Protein AF-A0A7R6V8M6-F1 (afdb_monomer_lite)

Structure (mmCIF, N/CA/C/O backbone):
data_AF-A0A7R6V8M6-F1
#
_entry.id   AF-A0A7R6V8M6-F1
#
loop_
_atom_site.group_PDB
_atom_site.id
_atom_site.type_symbol
_atom_site.label_atom_id
_atom_site.label_alt_id
_atom_site.label_comp_id
_atom_site.label_asym_id
_atom_site.label_entity_id
_atom_site.label_seq_id
_atom_site.pdbx_PDB_ins_code
_atom_site.Cartn_x
_atom_site.Cartn_y
_atom_site.Cartn_z
_atom_site.occupancy
_atom_site.B_iso_or_equiv
_atom_site.auth_seq_id
_atom_site.auth_comp_id
_atom_site.auth_asym_id
_atom_site.auth_atom_id
_atom_site.pdbx_PDB_model_num
ATOM 1 N N . MET A 1 1 ? -0.185 29.819 2.069 1.00 60.97 1 MET A N 1
ATOM 2 C CA . MET A 1 1 ? -0.397 28.628 2.936 1.00 60.97 1 MET A CA 1
ATOM 3 C C . MET A 1 1 ? -1.788 27.982 2.830 1.00 60.97 1 MET A C 1
ATOM 5 O O . MET A 1 1 ? -1.883 26.794 3.116 1.00 60.97 1 MET A O 1
ATOM 9 N N . LYS A 1 2 ? -2.864 28.700 2.453 1.00 69.19 2 LYS A N 1
ATOM 10 C CA . LYS A 1 2 ? -4.215 28.111 2.301 1.00 69.19 2 LYS A CA 1
ATOM 11 C C . LYS A 1 2 ? -4.325 27.172 1.084 1.00 69.19 2 LYS A C 1
ATOM 13 O O . LYS A 1 2 ? -4.791 26.049 1.247 1.00 69.19 2 LYS A O 1
ATOM 18 N N . GLU A 1 3 ? -3.760 27.571 -0.056 1.00 71.94 3 GLU A N 1
ATOM 19 C CA . GLU A 1 3 ? -3.736 26.777 -1.300 1.00 71.94 3 GLU A CA 1
ATOM 20 C C . GLU A 1 3 ? -3.056 25.407 -1.142 1.00 71.94 3 GLU A C 1
ATOM 22 O O . GLU A 1 3 ? -3.605 24.376 -1.520 1.00 71.94 3 GLU A O 1
ATOM 27 N N . LEU A 1 4 ? -1.897 25.362 -0.474 1.00 78.69 4 LEU A N 1
ATOM 28 C CA . LEU A 1 4 ? -1.154 24.118 -0.249 1.00 78.69 4 LEU A CA 1
ATOM 29 C C . LEU A 1 4 ? -1.963 23.107 0.587 1.00 78.69 4 LEU A C 1
ATOM 31 O O . LEU A 1 4 ? -1.987 21.914 0.290 1.00 78.69 4 LEU A O 1
ATOM 35 N N . LYS A 1 5 ? -2.692 23.586 1.607 1.00 77.25 5 LYS A N 1
ATOM 36 C CA . LYS A 1 5 ? -3.584 22.744 2.423 1.00 77.25 5 LYS A CA 1
ATOM 37 C C . LYS A 1 5 ? -4.760 22.197 1.615 1.00 77.25 5 LYS A C 1
ATOM 39 O O . LYS A 1 5 ? -5.224 21.099 1.911 1.00 77.25 5 LYS A O 1
ATOM 44 N N . ALA A 1 6 ? -5.271 22.951 0.643 1.00 80.69 6 ALA A N 1
ATOM 45 C CA . ALA A 1 6 ? -6.332 22.481 -0.241 1.00 80.69 6 ALA A CA 1
ATOM 46 C C . ALA A 1 6 ? -5.808 21.402 -1.198 1.00 80.69 6 ALA A C 1
ATOM 48 O O . ALA A 1 6 ? -6.449 20.362 -1.338 1.00 80.69 6 ALA A O 1
ATOM 49 N N . PHE A 1 7 ? -4.619 21.598 -1.771 1.00 83.44 7 PHE A N 1
ATOM 50 C CA . PHE A 1 7 ? -3.981 20.626 -2.658 1.00 83.44 7 PHE A CA 1
ATOM 51 C C . PHE A 1 7 ? -3.716 19.284 -1.964 1.00 83.44 7 PHE A C 1
ATOM 53 O O . PHE A 1 7 ? -4.168 18.246 -2.443 1.00 83.44 7 PHE A O 1
ATOM 60 N N . PHE A 1 8 ? -3.086 19.293 -0.782 1.00 80.81 8 PHE A N 1
ATOM 61 C CA . PHE A 1 8 ? -2.861 18.060 -0.018 1.00 80.81 8 PHE A CA 1
ATOM 62 C C . PHE A 1 8 ? -4.165 17.356 0.354 1.00 80.81 8 PHE A C 1
ATOM 64 O O . PHE A 1 8 ? -4.216 16.133 0.341 1.00 80.81 8 PHE A O 1
ATOM 71 N N . ARG A 1 9 ? -5.236 18.101 0.644 1.00 81.56 9 ARG A N 1
ATOM 72 C CA . ARG A 1 9 ? -6.544 17.515 0.964 1.00 81.56 9 ARG A CA 1
ATOM 73 C C . ARG A 1 9 ? -7.157 16.790 -0.234 1.00 81.56 9 ARG A C 1
ATOM 75 O O . ARG A 1 9 ? -7.682 15.694 -0.065 1.00 81.56 9 ARG A O 1
ATOM 82 N N . HIS A 1 10 ? -7.044 17.368 -1.428 1.00 84.62 10 HIS A N 1
ATOM 83 C CA . HIS A 1 10 ? -7.484 16.720 -2.663 1.00 84.62 10 HIS A CA 1
ATOM 84 C C . HIS A 1 10 ? -6.619 15.508 -3.004 1.00 84.62 10 HIS A C 1
ATOM 86 O O . HIS A 1 10 ? -7.162 14.461 -3.337 1.00 84.62 10 HIS A O 1
ATOM 92 N N . LEU A 1 11 ? -5.295 15.612 -2.849 1.00 84.81 11 LEU A N 1
ATOM 93 C CA . LEU A 1 11 ? -4.376 14.500 -3.092 1.00 84.81 11 LEU A CA 1
ATOM 94 C C . LEU A 1 11 ? -4.628 13.337 -2.124 1.00 84.81 11 LEU A C 1
ATOM 96 O O . LEU A 1 11 ? -4.644 12.185 -2.542 1.00 84.81 11 LEU A O 1
ATOM 100 N N . TYR A 1 12 ? -4.894 13.632 -0.850 1.00 81.62 12 TYR A N 1
ATOM 101 C CA . TYR A 1 12 ? -5.303 12.625 0.127 1.00 81.62 12 TYR A CA 1
ATOM 102 C C . TYR A 1 12 ? -6.646 11.988 -0.241 1.00 81.62 12 TYR A C 1
ATOM 104 O O . TYR A 1 12 ? -6.759 10.768 -0.208 1.00 81.62 12 TYR A O 1
ATOM 112 N N . GLY A 1 13 ? -7.652 12.783 -0.620 1.00 82.00 13 GLY A N 1
ATOM 113 C CA . GLY A 1 13 ? -8.961 12.263 -1.030 1.00 82.00 13 GLY A CA 1
ATOM 114 C C . GLY A 1 13 ? -8.882 11.363 -2.268 1.00 82.00 13 GLY A C 1
ATOM 115 O O . GLY A 1 13 ? -9.402 10.248 -2.261 1.00 82.00 13 GLY A O 1
ATOM 116 N N . ALA A 1 14 ? -8.168 11.815 -3.301 1.00 83.38 14 ALA A N 1
ATOM 117 C CA . ALA A 1 14 ? -7.921 11.047 -4.517 1.00 83.38 14 ALA A CA 1
ATOM 118 C C . ALA A 1 14 ? -7.081 9.794 -4.236 1.00 83.38 14 ALA A C 1
ATOM 120 O O . ALA A 1 14 ? -7.398 8.722 -4.740 1.00 83.38 14 ALA A O 1
ATOM 121 N N . GLY A 1 15 ? -6.061 9.906 -3.380 1.00 83.06 15 GLY A N 1
ATOM 122 C CA . GLY A 1 15 ? -5.247 8.780 -2.935 1.00 83.06 15 GLY A CA 1
ATOM 123 C C . GLY A 1 15 ? -6.084 7.712 -2.235 1.00 83.06 15 GLY A C 1
ATOM 124 O O . GLY A 1 15 ? -5.968 6.538 -2.563 1.00 83.06 15 GLY A O 1
ATOM 125 N N . ILE A 1 16 ? -6.991 8.095 -1.334 1.00 83.88 16 ILE A N 1
ATOM 126 C CA . ILE A 1 16 ? -7.881 7.142 -0.654 1.00 83.88 16 ILE A CA 1
ATOM 127 C C . ILE A 1 16 ? -8.747 6.381 -1.664 1.00 83.88 16 ILE A C 1
ATOM 129 O O . ILE A 1 16 ? -8.832 5.159 -1.576 1.00 83.88 16 ILE A O 1
ATOM 133 N N . LEU A 1 17 ? -9.350 7.073 -2.636 1.00 83.44 17 LEU A N 1
ATOM 134 C CA . LEU A 1 17 ? -10.142 6.441 -3.700 1.00 83.44 17 LEU A CA 1
ATOM 135 C C . LEU A 1 17 ? -9.289 5.515 -4.572 1.00 83.44 17 LEU A C 1
ATOM 137 O O . LEU A 1 17 ? -9.684 4.381 -4.837 1.00 83.44 17 LEU A O 1
ATOM 141 N N . PHE A 1 18 ? -8.103 5.976 -4.966 1.00 85.38 18 PHE A N 1
ATOM 142 C CA . PHE A 1 18 ? -7.136 5.193 -5.726 1.00 85.38 18 PHE A CA 1
ATOM 143 C C . PHE A 1 18 ? -6.804 3.892 -4.990 1.00 85.38 18 PHE A C 1
ATOM 145 O O . PHE A 1 18 ? -6.996 2.808 -5.533 1.00 85.38 18 PHE A O 1
ATOM 152 N N . PHE A 1 19 ? -6.396 3.976 -3.723 1.00 85.50 19 PHE A N 1
ATOM 153 C CA . PHE A 1 19 ? -6.046 2.801 -2.931 1.00 85.50 19 PHE A CA 1
ATOM 154 C C . PHE A 1 19 ? -7.252 1.928 -2.588 1.00 85.50 19 PHE A C 1
ATOM 156 O O . PHE A 1 19 ? -7.091 0.719 -2.454 1.00 85.50 19 PHE A O 1
ATOM 163 N N . TYR A 1 20 ? -8.460 2.483 -2.491 1.00 82.94 20 TYR A N 1
ATOM 164 C CA . TYR A 1 20 ? -9.662 1.693 -2.234 1.00 82.94 20 TYR A CA 1
ATOM 165 C C . TYR A 1 20 ? -9.899 0.640 -3.327 1.00 82.94 20 TYR A C 1
ATOM 167 O O . TYR A 1 20 ? -10.149 -0.524 -3.005 1.00 82.94 20 TYR A O 1
ATOM 175 N N . TYR A 1 21 ? -9.743 1.023 -4.598 1.00 84.00 21 TYR A N 1
ATOM 176 C CA . TYR A 1 21 ? -9.947 0.124 -5.738 1.00 84.00 21 TYR A CA 1
ATOM 177 C C . TYR A 1 21 ? -8.670 -0.596 -6.182 1.00 84.00 21 TYR A C 1
ATOM 179 O O . TYR A 1 21 ? -8.714 -1.777 -6.523 1.00 84.00 21 TYR A O 1
ATOM 187 N N . LEU A 1 22 ? -7.521 0.085 -6.168 1.00 87.06 22 LEU A N 1
ATOM 188 C CA . LEU A 1 22 ? -6.293 -0.435 -6.773 1.00 87.06 22 LEU A CA 1
ATOM 189 C C . LEU A 1 22 ? -5.417 -1.241 -5.820 1.00 87.06 22 LEU A C 1
ATOM 191 O O . LEU A 1 22 ? -4.530 -1.939 -6.305 1.00 87.06 22 LEU A O 1
ATOM 195 N N . LYS A 1 23 ? -5.676 -1.237 -4.503 1.00 86.94 23 LYS A N 1
ATOM 196 C CA . LYS A 1 23 ? -4.877 -2.029 -3.548 1.00 86.94 23 LYS A CA 1
ATOM 197 C C . LYS A 1 23 ? -4.797 -3.508 -3.929 1.00 86.94 23 LYS A C 1
ATOM 199 O O . LYS A 1 23 ? -3.724 -4.091 -3.851 1.00 86.94 23 LYS A O 1
ATOM 204 N N . TRP A 1 24 ? -5.901 -4.104 -4.383 1.00 85.69 24 TRP A N 1
ATOM 205 C CA . TRP A 1 24 ? -5.958 -5.525 -4.739 1.00 85.69 24 TRP A CA 1
ATOM 206 C C . TRP A 1 24 ? -5.243 -5.838 -6.066 1.00 85.69 24 TRP A C 1
ATOM 208 O O . TRP A 1 24 ? -4.360 -6.699 -6.054 1.00 85.69 24 TRP A O 1
ATOM 218 N N . PRO A 1 25 ? -5.529 -5.129 -7.182 1.00 89.19 25 PRO A N 1
ATOM 219 C CA . PRO A 1 25 ? -4.762 -5.266 -8.420 1.00 89.19 25 PRO A CA 1
ATOM 220 C C . PRO A 1 25 ? -3.267 -5.018 -8.248 1.00 89.19 25 PRO A C 1
ATOM 222 O O . PRO A 1 25 ? -2.470 -5.732 -8.839 1.00 89.19 25 PRO A O 1
ATOM 225 N N . ILE A 1 26 ? -2.869 -4.040 -7.431 1.00 89.44 26 ILE A N 1
ATOM 226 C CA . ILE A 1 26 ? -1.459 -3.766 -7.144 1.00 89.44 26 ILE A CA 1
ATOM 227 C C . ILE A 1 26 ? -0.859 -4.935 -6.369 1.00 89.44 26 ILE A C 1
ATOM 229 O O . ILE A 1 26 ? 0.155 -5.477 -6.788 1.00 89.44 26 ILE A O 1
ATOM 233 N N . VAL A 1 27 ? -1.489 -5.378 -5.278 1.00 89.75 27 VAL A N 1
ATOM 234 C CA . VAL A 1 27 ? -0.903 -6.417 -4.421 1.00 89.75 27 VAL A CA 1
ATOM 235 C C . VAL A 1 27 ? -0.747 -7.757 -5.140 1.00 89.75 27 VAL A C 1
ATOM 237 O O . VAL A 1 27 ? 0.249 -8.437 -4.912 1.00 89.75 27 VAL A O 1
ATOM 240 N N . ILE A 1 28 ? -1.670 -8.114 -6.036 1.00 89.62 28 ILE A N 1
ATOM 241 C CA . ILE A 1 28 ? -1.632 -9.379 -6.789 1.00 89.62 28 ILE A CA 1
ATOM 242 C C . ILE A 1 28 ? -0.902 -9.219 -8.130 1.00 89.62 28 ILE A C 1
ATOM 244 O O . ILE A 1 28 ? -0.078 -10.051 -8.503 1.00 89.62 28 ILE A O 1
ATOM 248 N N . GLY A 1 29 ? -1.183 -8.140 -8.856 1.00 88.81 29 GLY A N 1
ATOM 249 C CA . GLY A 1 29 ? -0.697 -7.916 -10.214 1.00 88.81 29 GLY A CA 1
ATOM 250 C C . GLY A 1 29 ? 0.792 -7.600 -10.287 1.00 88.81 29 GLY A C 1
ATOM 251 O O . GLY A 1 29 ? 1.451 -8.079 -11.203 1.00 88.81 29 GLY A O 1
ATOM 252 N N . LEU A 1 30 ? 1.356 -6.863 -9.322 1.00 89.19 30 LEU A N 1
ATOM 253 C CA . LEU A 1 30 ? 2.793 -6.550 -9.325 1.00 89.19 30 LEU A CA 1
ATOM 254 C C . LEU A 1 30 ? 3.684 -7.784 -9.130 1.00 89.19 30 LEU A C 1
ATOM 256 O O . LEU A 1 30 ? 4.618 -7.953 -9.914 1.00 89.19 30 LEU A O 1
ATOM 260 N N . PRO A 1 31 ? 3.401 -8.687 -8.171 1.00 87.81 31 PRO A N 1
ATOM 261 C CA . PRO A 1 31 ? 4.104 -9.961 -8.083 1.00 87.81 31 PRO A CA 1
ATOM 262 C 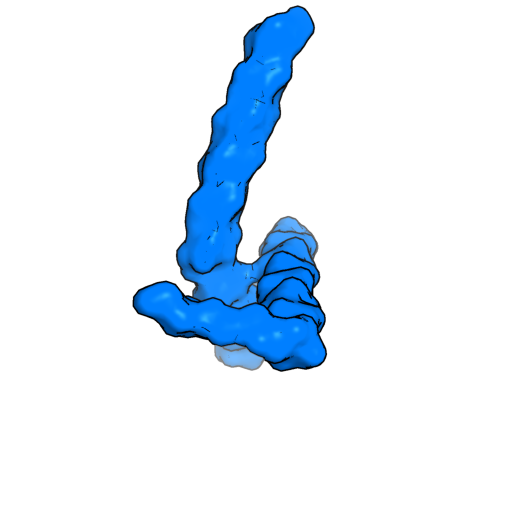C . PRO A 1 31 ? 3.997 -10.774 -9.373 1.00 87.81 31 PRO A C 1
ATOM 264 O O . PRO A 1 31 ? 5.011 -11.269 -9.852 1.00 87.81 31 PRO A O 1
ATOM 267 N N . ILE A 1 32 ? 2.813 -10.863 -9.989 1.00 91.12 32 ILE A N 1
ATOM 268 C CA . ILE A 1 32 ? 2.655 -11.556 -11.279 1.00 91.12 32 ILE A CA 1
ATOM 269 C C . ILE A 1 32 ? 3.549 -10.912 -12.347 1.00 91.12 32 ILE A C 1
ATOM 271 O O . ILE A 1 32 ? 4.249 -11.613 -13.074 1.00 91.12 32 ILE A O 1
ATOM 275 N N . LEU A 1 33 ? 3.585 -9.582 -12.413 1.00 90.44 33 LEU A N 1
ATOM 276 C CA . LEU A 1 33 ? 4.380 -8.853 -13.395 1.00 90.44 33 LEU A CA 1
ATOM 277 C C . LEU A 1 33 ? 5.890 -9.094 -13.224 1.00 90.44 33 LEU A C 1
ATOM 279 O O . LEU A 1 33 ? 6.605 -9.271 -14.209 1.00 90.44 33 LEU A O 1
ATOM 283 N N . TYR A 1 34 ? 6.373 -9.145 -11.982 1.00 89.69 34 TYR A N 1
ATOM 284 C CA . TYR A 1 34 ? 7.787 -9.384 -11.690 1.00 89.69 34 TYR A CA 1
ATOM 285 C C . TYR A 1 34 ? 8.200 -10.851 -11.810 1.00 89.69 34 TYR A C 1
ATOM 287 O O . TYR A 1 34 ? 9.266 -11.131 -12.354 1.00 89.69 34 TYR A O 1
ATOM 295 N N . PHE A 1 35 ? 7.388 -11.785 -11.308 1.00 88.06 35 PHE A N 1
ATOM 296 C CA . PHE A 1 35 ? 7.738 -13.207 -11.270 1.00 88.06 35 PHE A CA 1
ATOM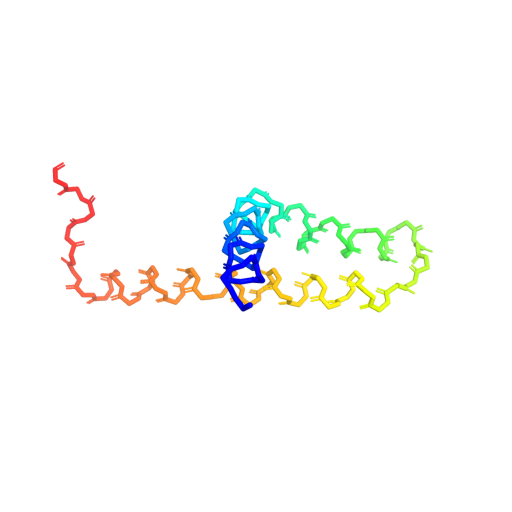 297 C C . PHE A 1 35 ? 7.406 -13.944 -12.568 1.00 88.06 35 PHE A C 1
ATOM 299 O O . PHE A 1 35 ? 8.149 -14.844 -12.943 1.00 88.06 35 PHE A O 1
ATOM 306 N N . TYR A 1 36 ? 6.311 -13.587 -13.244 1.00 88.81 36 TYR A N 1
ATOM 307 C CA . TYR A 1 36 ? 5.850 -14.286 -14.448 1.00 88.81 36 TYR A CA 1
ATOM 308 C C . TYR A 1 36 ? 6.238 -13.555 -15.733 1.00 88.81 36 TYR A C 1
ATOM 310 O O . TYR A 1 36 ? 6.638 -14.181 -16.709 1.00 88.81 36 TYR A O 1
ATOM 318 N N . LEU A 1 37 ? 6.141 -12.223 -15.734 1.00 87.12 37 LEU A N 1
ATOM 319 C CA . LEU A 1 37 ? 6.406 -11.409 -16.923 1.00 87.12 37 LEU A CA 1
ATOM 320 C C . LEU A 1 37 ? 7.842 -10.869 -16.995 1.00 87.12 37 LEU A C 1
ATOM 322 O O . LEU A 1 37 ? 8.163 -10.144 -17.933 1.00 87.12 37 LEU A O 1
ATOM 326 N N . HIS A 1 38 ? 8.690 -11.203 -16.011 1.00 86.06 38 HIS A N 1
ATOM 327 C CA . HIS A 1 38 ? 10.079 -10.738 -15.892 1.00 86.06 38 HIS A CA 1
ATOM 328 C C . HIS A 1 38 ? 10.238 -9.220 -16.087 1.00 86.06 38 HIS A C 1
ATOM 330 O O . HIS A 1 38 ? 11.253 -8.740 -16.596 1.00 86.06 38 HIS A O 1
ATOM 336 N N . TYR A 1 39 ? 9.222 -8.449 -15.692 1.00 85.31 39 TYR A N 1
ATOM 337 C CA . TYR A 1 39 ? 9.236 -7.005 -15.858 1.00 85.31 39 TYR A CA 1
ATOM 338 C C . TYR A 1 39 ? 10.331 -6.383 -14.980 1.00 85.31 39 TYR A C 1
ATOM 340 O O . TYR A 1 39 ? 10.515 -6.823 -13.838 1.00 85.31 39 TYR A O 1
ATOM 348 N N . PRO A 1 40 ? 11.063 -5.361 -15.468 1.00 88.44 40 PRO A N 1
ATOM 349 C CA . PRO A 1 40 ? 12.118 -4.728 -14.691 1.00 88.44 40 PRO A CA 1
ATOM 350 C C . PRO A 1 40 ? 11.575 -4.210 -13.360 1.00 88.44 40 PRO A C 1
ATOM 352 O O . PRO A 1 40 ? 10.519 -3.571 -13.289 1.00 88.44 40 PRO A O 1
ATOM 355 N N . ARG A 1 41 ? 12.315 -4.487 -12.286 1.00 86.06 41 ARG A N 1
ATOM 356 C CA . ARG A 1 41 ? 11.940 -4.038 -10.946 1.00 86.06 41 ARG A CA 1
ATOM 357 C C . ARG A 1 41 ? 12.027 -2.524 -10.855 1.00 86.06 41 ARG A C 1
ATOM 359 O O . ARG A 1 41 ? 13.050 -1.929 -11.184 1.00 86.06 41 ARG A O 1
ATOM 366 N N . ASN A 1 42 ? 10.946 -1.913 -10.383 1.00 89.25 42 ASN A N 1
ATOM 367 C CA . ASN A 1 42 ? 10.847 -0.476 -10.196 1.00 89.25 42 ASN A CA 1
ATOM 368 C C . ASN A 1 42 ? 10.603 -0.180 -8.719 1.00 89.25 42 ASN A C 1
ATOM 370 O O . ASN A 1 42 ? 9.550 -0.505 -8.178 1.00 89.25 42 ASN A O 1
ATOM 374 N N . TRP A 1 43 ? 11.544 0.515 -8.087 1.00 89.19 43 TRP A N 1
ATOM 375 C CA . TRP A 1 43 ? 11.465 0.860 -6.664 1.00 89.19 43 TRP A CA 1
ATOM 376 C C . TRP A 1 43 ? 10.201 1.663 -6.302 1.00 89.19 43 TRP A C 1
ATOM 378 O O . TRP A 1 43 ? 9.641 1.485 -5.224 1.00 89.19 43 TRP A O 1
ATOM 388 N N . ILE A 1 44 ? 9.701 2.496 -7.224 1.00 90.56 44 ILE A N 1
ATOM 389 C CA . ILE A 1 44 ? 8.440 3.240 -7.061 1.00 90.56 44 ILE A CA 1
ATOM 390 C C . ILE A 1 44 ? 7.252 2.281 -6.922 1.00 90.56 44 ILE A C 1
ATOM 392 O O . ILE A 1 44 ? 6.402 2.466 -6.050 1.00 90.56 44 ILE A O 1
ATOM 396 N N . LEU A 1 45 ? 7.196 1.248 -7.767 1.00 89.31 45 LEU A N 1
ATOM 397 C CA . LEU A 1 45 ? 6.138 0.241 -7.729 1.00 89.31 45 LEU A CA 1
ATOM 398 C C . LEU A 1 45 ? 6.256 -0.638 -6.482 1.00 89.31 45 LEU A C 1
ATOM 400 O O . LEU A 1 45 ? 5.236 -0.991 -5.897 1.00 89.31 45 LEU A O 1
ATOM 404 N N . ASP A 1 46 ? 7.477 -0.921 -6.028 1.00 88.81 46 ASP A N 1
ATOM 405 C CA . ASP A 1 46 ? 7.720 -1.671 -4.793 1.00 88.81 46 ASP A CA 1
ATOM 406 C C . ASP A 1 46 ? 7.209 -0.896 -3.567 1.00 88.81 46 ASP A C 1
ATOM 408 O O . ASP A 1 46 ? 6.510 -1.457 -2.723 1.00 88.81 46 ASP A O 1
ATOM 412 N N . ILE A 1 47 ? 7.466 0.415 -3.492 1.00 91.19 47 ILE A N 1
ATOM 413 C CA . ILE A 1 47 ? 6.923 1.283 -2.433 1.00 91.19 47 ILE A CA 1
ATOM 414 C C . ILE A 1 47 ? 5.392 1.324 -2.499 1.00 91.19 47 ILE A C 1
ATOM 416 O O . ILE A 1 47 ? 4.726 1.211 -1.467 1.00 91.19 47 ILE A O 1
ATOM 420 N N . LEU A 1 48 ? 4.823 1.458 -3.701 1.00 90.06 48 LEU A N 1
ATOM 421 C CA . LEU A 1 48 ? 3.374 1.479 -3.903 1.00 90.06 48 LEU A CA 1
ATOM 422 C C . LEU A 1 48 ? 2.719 0.154 -3.478 1.00 90.06 48 LEU A C 1
ATOM 424 O O . LEU A 1 48 ? 1.634 0.149 -2.884 1.00 90.06 48 LEU A O 1
ATOM 428 N N . TRP A 1 49 ? 3.398 -0.963 -3.742 1.00 91.75 49 TRP A N 1
ATOM 429 C CA . TRP A 1 49 ? 2.993 -2.295 -3.316 1.00 91.75 49 TRP A CA 1
ATOM 430 C C . TRP A 1 49 ? 3.010 -2.423 -1.792 1.00 91.75 49 TRP A C 1
ATOM 432 O O . TRP A 1 49 ? 1.995 -2.800 -1.208 1.00 91.75 49 TRP A O 1
ATOM 442 N N . ILE A 1 50 ? 4.106 -2.023 -1.136 1.00 91.62 50 ILE A N 1
ATOM 443 C CA . ILE A 1 50 ? 4.230 -2.037 0.331 1.00 91.62 50 ILE A CA 1
ATOM 444 C C . ILE A 1 50 ? 3.142 -1.167 0.972 1.00 91.62 50 ILE A C 1
ATOM 446 O O . ILE A 1 50 ? 2.487 -1.598 1.920 1.00 91.62 50 ILE A O 1
ATOM 450 N N . TYR A 1 51 ? 2.902 0.035 0.444 1.00 90.25 51 TYR A N 1
ATOM 451 C CA . TYR A 1 51 ? 1.864 0.928 0.960 1.00 90.25 51 TYR A CA 1
ATOM 452 C C . TYR A 1 51 ? 0.467 0.295 0.863 1.00 90.25 51 TYR A C 1
ATOM 454 O O . TYR A 1 51 ? -0.301 0.311 1.828 1.00 90.25 51 TYR A O 1
ATOM 462 N N . SER A 1 52 ? 0.162 -0.331 -0.276 1.00 89.88 52 SER A N 1
ATOM 463 C CA . SER A 1 52 ? -1.097 -1.055 -0.485 1.00 89.88 52 SER A CA 1
ATOM 464 C C . SER A 1 52 ? -1.230 -2.253 0.460 1.00 89.88 52 SER A C 1
ATOM 466 O O . SER A 1 52 ? -2.296 -2.473 1.035 1.00 89.88 52 SER A O 1
ATOM 468 N N . PHE A 1 53 ? -0.142 -2.989 0.685 1.00 91.19 53 PHE A N 1
ATOM 469 C CA . PHE A 1 53 ? -0.099 -4.124 1.602 1.00 91.19 53 PHE A CA 1
ATOM 470 C C . PHE A 1 53 ? -0.367 -3.704 3.057 1.00 91.19 53 PHE A C 1
ATOM 472 O O . PHE A 1 53 ? -1.198 -4.310 3.736 1.00 91.19 53 PHE A O 1
ATOM 479 N N . VAL A 1 54 ? 0.248 -2.611 3.521 1.00 92.00 54 VAL A N 1
ATOM 480 C CA . VAL A 1 54 ? 0.007 -2.043 4.861 1.00 92.00 54 VAL A CA 1
ATOM 481 C C . VAL A 1 54 ? -1.451 -1.611 5.037 1.00 92.00 54 VAL A C 1
ATOM 483 O O . VAL A 1 54 ? -2.042 -1.868 6.087 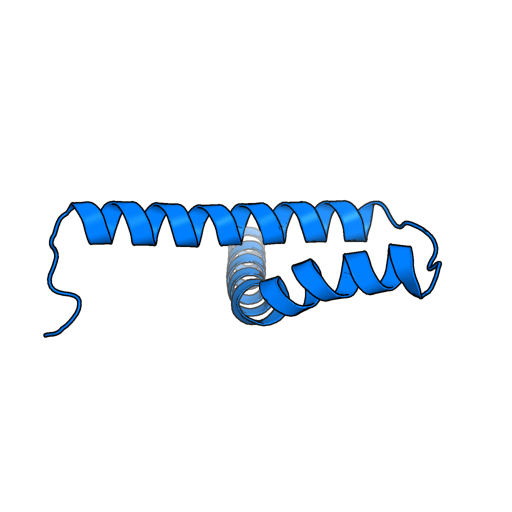1.00 92.00 54 VAL A O 1
ATOM 486 N N . LEU A 1 55 ? -2.055 -0.986 4.020 1.00 88.62 55 LEU A N 1
ATOM 487 C CA . LEU A 1 55 ? -3.470 -0.605 4.058 1.00 88.62 55 LEU A CA 1
ATOM 488 C C . LEU A 1 55 ? -4.389 -1.820 4.200 1.00 88.62 55 LEU A C 1
ATOM 490 O O . LEU A 1 55 ? -5.305 -1.794 5.021 1.00 88.62 55 LEU A O 1
ATOM 494 N N . ILE A 1 56 ? -4.123 -2.891 3.450 1.00 88.81 56 ILE A N 1
ATOM 495 C CA . ILE A 1 56 ? -4.884 -4.138 3.553 1.00 88.81 56 ILE A CA 1
ATOM 496 C C . ILE A 1 56 ? -4.758 -4.725 4.962 1.00 88.81 56 ILE A C 1
ATOM 498 O O . ILE A 1 56 ? -5.774 -5.039 5.579 1.00 88.81 56 ILE A O 1
ATOM 502 N N . ILE A 1 57 ? -3.542 -4.812 5.512 1.00 91.56 57 ILE A N 1
ATOM 503 C CA . ILE A 1 57 ? -3.330 -5.297 6.884 1.00 91.56 57 ILE A CA 1
ATOM 504 C C . ILE A 1 57 ? -4.121 -4.457 7.885 1.00 91.56 57 ILE A C 1
ATOM 506 O O . ILE A 1 57 ? -4.797 -5.011 8.749 1.00 91.56 57 ILE A O 1
ATOM 510 N N . LYS A 1 58 ? -4.077 -3.126 7.770 1.00 88.75 58 LYS A N 1
ATOM 511 C CA . LYS A 1 58 ? -4.835 -2.230 8.648 1.00 88.75 58 LYS A CA 1
ATOM 512 C C . LYS A 1 58 ? -6.339 -2.507 8.569 1.00 88.75 58 LYS A C 1
ATOM 514 O O . LYS A 1 58 ? -6.980 -2.578 9.617 1.00 88.75 58 LYS A O 1
ATOM 519 N N . ASP A 1 59 ? -6.887 -2.685 7.368 1.00 87.38 59 ASP A N 1
ATOM 520 C CA . ASP A 1 59 ? -8.304 -3.019 7.176 1.00 87.38 59 ASP A CA 1
ATOM 521 C C . ASP A 1 59 ? -8.655 -4.350 7.857 1.00 87.38 59 ASP A C 1
ATOM 523 O O . ASP A 1 59 ? -9.642 -4.422 8.59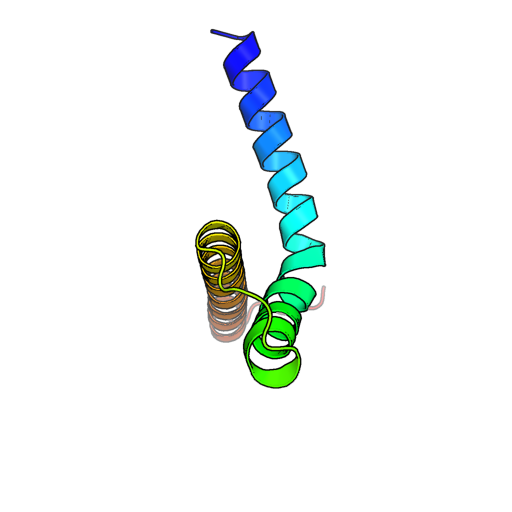2 1.00 87.38 59 ASP A O 1
ATOM 527 N N . PHE A 1 60 ? -7.813 -5.377 7.699 1.00 89.31 60 PHE A N 1
ATOM 528 C CA . PHE A 1 60 ? -7.986 -6.668 8.370 1.00 89.31 60 PHE A CA 1
ATOM 529 C C . PHE A 1 60 ? -7.888 -6.559 9.894 1.00 89.31 60 PHE A C 1
ATOM 531 O O . PHE A 1 60 ? -8.707 -7.146 10.597 1.00 89.31 60 PHE A O 1
ATOM 538 N N . VAL A 1 61 ? -6.937 -5.787 10.425 1.00 91.12 61 VAL A N 1
ATOM 539 C CA . VAL A 1 61 ? -6.791 -5.563 11.872 1.00 91.12 61 VAL A CA 1
ATOM 540 C C . VAL A 1 61 ? -8.015 -4.843 12.431 1.00 91.12 61 VAL A C 1
ATOM 542 O O . VAL A 1 61 ? -8.560 -5.265 13.449 1.00 91.12 61 VAL A O 1
ATOM 545 N N . VAL A 1 62 ? -8.498 -3.791 11.764 1.00 89.12 62 VAL A N 1
ATOM 546 C CA . VAL A 1 62 ? -9.718 -3.078 12.176 1.00 89.12 62 VAL A CA 1
ATOM 547 C C . VAL A 1 62 ? -10.928 -4.008 12.124 1.00 89.12 62 VAL A C 1
ATOM 549 O O . VAL A 1 62 ? -11.718 -4.029 13.070 1.00 89.12 62 VAL A O 1
ATOM 552 N N . MET A 1 63 ? -11.063 -4.802 11.061 1.00 85.75 63 MET A N 1
ATOM 553 C CA . MET A 1 63 ? -12.122 -5.803 10.934 1.00 85.75 63 MET A CA 1
ATOM 554 C C . MET A 1 63 ? -12.050 -6.841 12.059 1.00 85.75 63 MET A C 1
ATOM 556 O O . MET A 1 63 ? -13.066 -7.131 12.686 1.0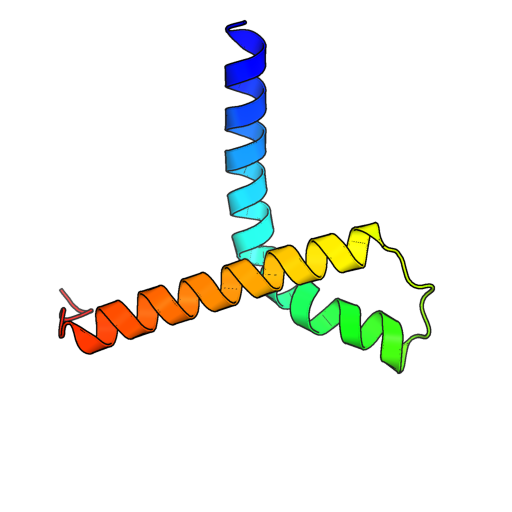0 85.75 63 MET A O 1
ATOM 560 N N . TYR A 1 64 ? -10.857 -7.345 12.375 1.00 89.25 64 TYR A N 1
ATOM 561 C CA . TYR A 1 64 ? -10.637 -8.320 13.439 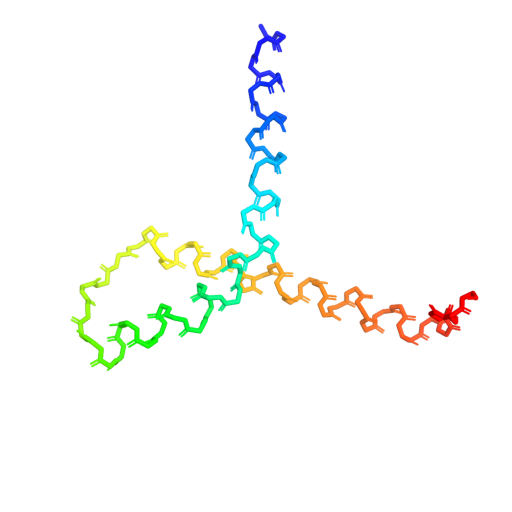1.00 89.25 64 TYR A CA 1
ATOM 562 C C . TYR A 1 64 ? -10.950 -7.749 14.827 1.00 89.25 64 TYR A C 1
ATOM 564 O O . TYR A 1 64 ? -11.636 -8.389 15.623 1.00 89.25 64 TYR A O 1
ATOM 572 N N . ILE A 1 65 ? -10.514 -6.519 15.117 1.00 89.88 65 ILE A N 1
ATOM 573 C CA . ILE A 1 65 ? -10.826 -5.833 16.378 1.00 89.88 65 ILE A CA 1
ATOM 574 C C . ILE A 1 65 ? -12.340 -5.622 16.515 1.00 89.88 65 ILE A C 1
ATOM 576 O O . ILE A 1 65 ? -12.890 -5.866 17.589 1.00 89.88 65 ILE A O 1
ATOM 580 N N . ARG A 1 66 ? -13.028 -5.211 15.439 1.00 84.94 66 ARG A N 1
ATOM 581 C CA . ARG A 1 66 ? -14.495 -5.066 15.425 1.00 84.94 66 ARG A CA 1
ATOM 582 C C . ARG A 1 66 ? -15.201 -6.398 15.654 1.00 84.94 66 ARG A C 1
ATOM 584 O O . ARG A 1 66 ? -16.105 -6.466 16.479 1.00 84.94 66 ARG A O 1
ATOM 591 N N . TYR A 1 67 ? -14.738 -7.459 14.997 1.00 84.06 67 TYR A N 1
ATOM 592 C CA . TYR A 1 67 ? -15.255 -8.812 15.192 1.00 84.06 67 TYR A CA 1
ATOM 593 C C . TYR A 1 67 ? -15.109 -9.268 16.652 1.00 84.06 67 TYR A C 1
ATOM 595 O O . TYR A 1 67 ? -16.067 -9.743 17.257 1.00 84.06 67 TYR A O 1
ATOM 603 N N . ARG A 1 68 ? -13.939 -9.037 17.267 1.00 86.44 68 ARG A N 1
ATOM 604 C CA . ARG A 1 68 ? -13.685 -9.338 18.687 1.00 86.44 68 ARG A CA 1
ATOM 605 C C . ARG A 1 68 ? -14.546 -8.521 19.651 1.00 86.44 68 ARG A C 1
ATOM 607 O O . ARG A 1 68 ? -14.811 -8.995 20.750 1.00 86.44 68 ARG A O 1
ATOM 614 N N . ARG A 1 69 ? -14.966 -7.313 19.266 1.00 83.19 69 ARG A N 1
ATOM 615 C CA . ARG A 1 69 ? -15.814 -6.433 20.086 1.00 83.19 69 ARG A CA 1
ATOM 616 C C . ARG A 1 69 ? -17.286 -6.870 20.109 1.00 83.19 69 ARG A C 1
ATOM 618 O O . ARG A 1 69 ? -18.038 -6.367 20.934 1.00 83.19 69 ARG A O 1
ATOM 625 N N . GLY A 1 70 ? -17.698 -7.808 19.250 1.00 70.50 70 GLY A N 1
ATOM 626 C CA . GLY A 1 70 ? -19.079 -8.301 19.215 1.00 70.50 70 GLY A CA 1
ATOM 627 C C . GLY A 1 70 ? -20.096 -7.254 18.747 1.00 70.50 70 GLY A C 1
ATOM 628 O O . GLY A 1 70 ? -21.294 -7.418 18.971 1.00 70.50 70 GLY A O 1
ATOM 629 N N . GLU A 1 71 ? -19.641 -6.176 18.099 1.00 63.62 71 GLU A N 1
ATOM 630 C CA . GLU A 1 71 ? -20.534 -5.207 17.467 1.00 63.62 71 GLU A CA 1
ATOM 631 C C . GLU A 1 71 ? -21.275 -5.915 16.324 1.00 63.62 71 GLU A C 1
ATOM 633 O O . GLU A 1 71 ? -20.666 -6.345 15.342 1.00 63.62 71 GLU A O 1
ATOM 638 N N . LYS A 1 72 ? -22.598 -6.083 16.471 1.00 57.88 72 LYS A N 1
ATOM 639 C CA . LYS A 1 72 ? -23.461 -6.632 15.419 1.00 57.88 72 LYS A CA 1
ATOM 640 C C . LYS A 1 72 ? -23.296 -5.776 14.162 1.00 57.88 72 LYS A C 1
ATOM 642 O O . LYS A 1 72 ? -23.700 -4.621 14.128 1.00 57.88 72 LYS A O 1
ATOM 647 N N . ILE A 1 73 ? -22.700 -6.370 13.131 1.00 64.38 73 ILE A N 1
ATOM 648 C CA . ILE A 1 73 ? -22.484 -5.756 11.810 1.00 64.38 73 ILE A CA 1
ATOM 649 C C . ILE A 1 73 ? -23.809 -5.521 11.055 1.00 64.38 73 ILE A C 1
ATOM 651 O O . ILE A 1 73 ? -23.837 -4.760 10.094 1.00 64.38 73 ILE A O 1
ATOM 655 N N . TRP A 1 74 ? -24.912 -6.107 11.527 1.00 54.66 74 TRP A N 1
ATOM 656 C CA . TRP A 1 74 ? -26.263 -5.844 11.042 1.00 54.66 74 TRP A CA 1
ATOM 657 C C . TRP A 1 74 ? -27.013 -4.944 12.022 1.00 54.66 74 TRP A C 1
ATOM 659 O O . TRP A 1 74 ? -27.279 -5.342 13.160 1.00 54.66 74 TRP A O 1
ATOM 669 N N . ARG A 1 75 ? -27.338 -3.736 11.558 1.00 47.44 75 ARG A N 1
ATOM 670 C CA . ARG A 1 75 ? -28.573 -3.074 11.971 1.00 47.44 75 ARG A CA 1
ATOM 671 C C . ARG A 1 75 ? -29.697 -3.600 11.093 1.00 47.44 75 ARG A C 1
ATOM 673 O O . ARG A 1 75 ? -29.440 -3.721 9.875 1.00 47.44 75 ARG A O 1
#

pLDDT: mean 84.07, std 9.05, range [47.44, 92.0]

Radius of gyration: 16.74 Å; chains: 1; bounding box: 41×43×37 Å

Foldseek 3Di:
DVVVVVVVVVVVVVVVVCLVPCLVCLLPVVCCCCVPVVDDDDVVSVVVNVVSVVVVVVVVVVVVVCVVVPPPPPD

Secondary structure (DSSP, 8-state):
-HHHHHHHHHHHHHHHHHHHHHHHHHHHHHHHHHHTS-PPP-HHHHHHHHHHHHHHHHHHHHHHHHHHHT--S--

Sequence (75 aa):
MKELKAFFRHLYGAGILFFYYLKWPIVIGLPILYFYLHYPRNWILDILWIYSFVLIIKDFVVMYIRYRRGEKIWR